Protein AF-A0A7J5RBT1-F1 (afdb_monomer_lite)

Sequence (163 aa):
MNTTIRLTADVKQHLDEMKGSVSASEFIETMLSYFERNGVDPRTSINGKFKTLELQGIERIIKIIRAIEKDKIDKLLPASEAHSDDLLKQADKQVTQLKAEVERLKKASAPNVVGRNKLEQVVRLLENAFDQKNFKKAEKGTDYFVAPVYLEMLLYKVKEICS

Secondary structure (DSSP, 8-state):
----PPPPHHHHHHHHHHHTTS-HHHHHHHHHHHHHHH-S-GGGT--TTSHHHHHHHHHHHHHHHHHHIIIIIHHHHHHHHHHHHHHHHHHHHHHHHHHHHHHHHHHHS---HHHHHHHHHHHHHHHHHT-GGGS----SSS-----HHHHHHHHHHHHHHH-

Foldseek 3Di:
DPPDDDDDPVVVVVLCVLCPPHDPVVSVVVQVVCCVVPVDRCVVPSPPPVVVVVVVVVVVVVVVVVVCCVPPVVVVVVVVVVVVVVVVVVVVVVVVVVVVVVVVVVVVPDPPCVVLVVLVVVLVVLCVVLPPVPDDDDDPDPDDDDDSVVSVVVSVVSVVVSD

Organism: Phocaeicola vulgatus (NCBI:txid821)

Structure (mmCIF, N/CA/C/O backbone):
data_AF-A0A7J5RBT1-F1
#
_entry.id   AF-A0A7J5RBT1-F1
#
loop_
_atom_site.group_PDB
_atom_site.id
_atom_site.type_symbol
_atom_site.label_atom_id
_atom_site.label_alt_id
_atom_site.label_comp_id
_atom_site.label_asym_id
_atom_site.label_entity_id
_atom_site.label_seq_id
_atom_site.pdbx_PDB_ins_code
_atom_site.Cartn_x
_atom_site.Cartn_y
_atom_site.Cartn_z
_atom_site.occupancy
_atom_site.B_iso_or_equiv
_atom_site.auth_seq_id
_atom_site.auth_comp_id
_atom_site.auth_asym_id
_atom_site.auth_atom_id
_atom_site.pdbx_PDB_model_num
ATOM 1 N N . MET A 1 1 ? -26.921 -24.657 54.185 1.00 41.03 1 MET A N 1
ATOM 2 C CA . MET A 1 1 ? -28.372 -24.671 53.904 1.00 41.03 1 MET A CA 1
ATOM 3 C C . MET A 1 1 ? -28.557 -25.234 52.506 1.00 41.03 1 MET A C 1
ATOM 5 O O . MET A 1 1 ? -28.050 -24.630 51.573 1.00 41.03 1 MET A O 1
ATOM 9 N N . ASN A 1 2 ? -29.172 -26.412 52.360 1.00 51.19 2 ASN A N 1
ATOM 10 C CA . ASN A 1 2 ? -29.507 -26.954 51.039 1.00 51.19 2 ASN A CA 1
ATOM 11 C C . ASN A 1 2 ? -30.769 -26.249 50.548 1.00 51.19 2 ASN A C 1
ATOM 13 O O . ASN A 1 2 ? -31.885 -26.643 50.877 1.00 51.19 2 ASN A O 1
ATOM 17 N N . THR A 1 3 ? -30.581 -25.156 49.818 1.00 54.19 3 THR A N 1
ATOM 18 C CA . THR A 1 3 ? -31.674 -24.403 49.208 1.00 54.19 3 THR A CA 1
ATOM 19 C C . THR A 1 3 ? -32.093 -25.136 47.937 1.00 54.19 3 THR A C 1
ATOM 21 O O . THR A 1 3 ? -31.581 -24.878 46.851 1.00 54.19 3 THR A O 1
ATOM 24 N N . THR A 1 4 ? -32.963 -26.135 48.070 1.00 71.38 4 THR A N 1
ATOM 25 C CA . THR A 1 4 ? -33.461 -26.894 46.919 1.00 71.38 4 THR A CA 1
ATOM 26 C C . THR A 1 4 ? -34.541 -26.086 46.208 1.00 71.38 4 THR A C 1
ATOM 28 O O . THR A 1 4 ? -35.609 -25.831 46.761 1.00 71.38 4 THR A O 1
ATOM 31 N N . ILE A 1 5 ? -34.261 -25.676 44.972 1.00 77.00 5 ILE A N 1
ATOM 32 C CA . ILE A 1 5 ? -35.215 -24.962 44.121 1.00 77.00 5 ILE A CA 1
ATOM 33 C C . ILE A 1 5 ? -36.077 -25.998 43.398 1.00 77.00 5 ILE A C 1
ATOM 35 O O . ILE A 1 5 ? -35.559 -26.912 42.754 1.00 77.00 5 ILE A O 1
ATOM 39 N N . ARG A 1 6 ? -37.402 -25.873 43.508 1.00 81.50 6 ARG A N 1
ATOM 40 C CA . ARG A 1 6 ? -38.340 -26.739 42.789 1.00 81.50 6 ARG A CA 1
ATOM 41 C C . ARG A 1 6 ? -38.512 -26.219 41.361 1.00 81.50 6 ARG A C 1
ATOM 43 O O . ARG A 1 6 ? -38.935 -25.085 41.165 1.00 81.50 6 ARG A O 1
ATOM 50 N N . LEU A 1 7 ? -38.213 -27.065 40.381 1.00 82.56 7 LEU A N 1
ATOM 51 C CA . LEU A 1 7 ? -38.482 -26.804 38.967 1.00 82.56 7 LEU A CA 1
ATOM 52 C C . LEU A 1 7 ? -39.851 -27.376 38.581 1.00 82.56 7 LEU A C 1
ATOM 54 O O . LEU A 1 7 ? -40.277 -28.398 39.125 1.00 82.56 7 LEU A O 1
ATOM 58 N N . THR A 1 8 ? -40.537 -26.729 37.640 1.00 89.75 8 THR A N 1
ATOM 59 C CA . THR A 1 8 ? -41.717 -27.314 36.992 1.00 89.75 8 THR A CA 1
ATOM 60 C C . THR A 1 8 ? -41.294 -28.481 36.096 1.00 89.75 8 THR A C 1
ATOM 62 O O . THR A 1 8 ? -40.148 -28.542 35.642 1.00 89.75 8 THR A O 1
ATOM 65 N N . ALA A 1 9 ? -42.208 -29.428 35.859 1.00 90.06 9 ALA A N 1
ATOM 66 C CA . ALA A 1 9 ? -41.924 -30.623 35.061 1.00 90.06 9 ALA A CA 1
ATOM 67 C C . ALA A 1 9 ? -41.424 -30.263 33.653 1.00 90.06 9 ALA A C 1
ATOM 69 O O . ALA A 1 9 ? -40.408 -30.800 33.219 1.00 90.06 9 ALA A O 1
ATOM 70 N N . ASP A 1 10 ? -42.058 -29.279 33.013 1.00 88.81 10 ASP A N 1
ATOM 71 C CA . ASP A 1 10 ? -41.698 -28.815 31.670 1.00 88.81 10 ASP A CA 1
ATOM 72 C C . ASP A 1 10 ? -40.288 -28.215 31.624 1.00 88.81 10 ASP A C 1
ATOM 74 O O . ASP A 1 10 ? -39.498 -28.525 30.735 1.00 88.81 10 ASP A O 1
ATOM 78 N N . VAL A 1 11 ? -39.929 -27.396 32.621 1.00 82.88 11 VAL A N 1
ATOM 79 C CA . VAL A 1 11 ? -38.589 -26.792 32.704 1.00 82.88 11 VAL A CA 1
ATOM 80 C C . VAL A 1 11 ? -37.533 -27.868 32.926 1.00 82.88 11 VAL A C 1
ATOM 82 O O . VAL A 1 11 ? -36.462 -27.814 32.325 1.00 82.88 11 VAL A O 1
ATOM 85 N N . LYS A 1 12 ? -37.831 -28.873 33.757 1.00 86.81 12 LYS A N 1
ATOM 86 C CA . LYS A 1 12 ? -36.920 -29.998 33.974 1.00 86.81 12 LYS A CA 1
ATOM 87 C C . LYS A 1 12 ? -36.743 -30.826 32.700 1.00 86.81 12 LYS A C 1
ATOM 89 O O . LYS A 1 12 ? -35.609 -31.124 32.343 1.00 86.81 12 LYS A O 1
ATOM 94 N N . GLN A 1 13 ? -37.835 -31.166 32.017 1.00 86.25 13 GLN A N 1
ATOM 95 C CA . GLN A 1 13 ? -37.791 -31.927 30.771 1.00 86.25 13 GLN A CA 1
ATOM 96 C C . GLN A 1 13 ? -36.969 -31.193 29.709 1.00 86.25 13 GLN A C 1
ATOM 98 O O . GLN A 1 13 ? -36.080 -31.786 29.106 1.00 86.25 13 GLN A O 1
ATOM 103 N N . HIS A 1 14 ? -37.202 -29.892 29.537 1.00 81.62 14 HIS A N 1
ATOM 104 C CA . HIS A 1 14 ? -36.458 -29.097 28.568 1.00 81.62 14 HIS A CA 1
ATOM 105 C C . HIS A 1 14 ? -34.955 -29.041 28.884 1.00 81.62 14 HIS A C 1
ATOM 107 O O . HIS A 1 14 ? -34.119 -29.156 27.987 1.00 81.62 14 HIS A O 1
ATOM 113 N N . LEU A 1 15 ? -34.592 -28.918 30.165 1.00 80.62 15 LEU A N 1
ATOM 114 C CA . LEU A 1 15 ? -33.193 -28.967 30.594 1.00 80.62 15 LEU A CA 1
ATOM 115 C C . LEU A 1 15 ? -32.561 -30.341 30.351 1.00 80.62 15 LEU A C 1
ATOM 117 O O . LEU A 1 15 ? -31.412 -30.404 29.918 1.00 80.62 15 LEU A O 1
ATOM 121 N N . ASP A 1 16 ? -33.294 -31.428 30.594 1.00 84.44 16 ASP A N 1
ATOM 122 C CA . ASP A 1 16 ? -32.818 -32.788 30.329 1.00 84.44 16 ASP A CA 1
ATOM 123 C C . ASP A 1 16 ? -32.618 -33.033 28.822 1.00 84.44 16 ASP A C 1
ATOM 125 O O . ASP A 1 16 ? -31.621 -33.640 28.430 1.00 84.44 16 ASP A O 1
ATOM 129 N N . GLU A 1 17 ? -33.503 -32.503 27.972 1.00 84.62 17 GLU A N 1
ATOM 130 C CA . GLU A 1 17 ? -33.369 -32.539 26.509 1.00 84.62 17 GLU A CA 1
ATOM 131 C C . GLU A 1 17 ? -32.147 -31.746 26.024 1.00 84.62 17 GLU A C 1
ATOM 133 O O . GLU A 1 17 ? -31.370 -32.250 25.213 1.00 84.62 17 GLU A O 1
ATOM 138 N N . MET A 1 18 ? -31.943 -30.529 26.543 1.00 76.44 18 MET A N 1
ATOM 139 C CA . MET A 1 18 ? -30.791 -29.689 26.194 1.00 76.44 18 MET A CA 1
ATOM 140 C C . MET A 1 18 ? -29.461 -30.299 26.645 1.00 76.44 18 MET A C 1
ATOM 142 O O . MET A 1 18 ? -28.468 -30.230 25.921 1.00 76.44 18 MET A O 1
ATOM 146 N N . LYS A 1 19 ? -29.441 -30.881 27.846 1.00 83.62 19 LYS A N 1
ATOM 147 C CA . LYS A 1 19 ? -28.272 -31.545 28.425 1.00 83.62 19 LYS A CA 1
ATOM 148 C C . LYS A 1 19 ? -27.947 -32.849 27.697 1.00 83.62 19 LYS A C 1
ATOM 150 O O . LYS A 1 19 ? -26.784 -33.222 27.585 1.00 83.62 19 LYS A O 1
ATOM 155 N N . GLY A 1 20 ? -28.956 -33.588 27.239 1.00 85.50 20 GLY A N 1
ATOM 156 C CA . GLY A 1 20 ? -28.765 -34.923 26.681 1.00 85.50 20 GLY A CA 1
ATOM 157 C C . GLY A 1 20 ? -28.073 -35.865 27.678 1.00 85.50 20 GLY A C 1
ATOM 158 O O . GLY A 1 20 ? -28.451 -35.957 28.853 1.00 85.50 20 GLY A O 1
ATOM 159 N N . SER A 1 21 ? -27.039 -36.572 27.216 1.00 84.50 21 SER A N 1
ATOM 160 C CA . SER A 1 21 ? -26.335 -37.603 27.992 1.00 84.50 21 SER A CA 1
ATOM 161 C C . SER A 1 21 ? -25.246 -37.084 28.937 1.00 84.50 21 SER A C 1
ATOM 163 O O . SER A 1 21 ? -24.761 -37.866 29.752 1.00 84.50 21 SER A O 1
ATOM 165 N N . VAL A 1 22 ? -24.848 -35.808 28.860 1.00 82.38 22 VAL A N 1
ATOM 166 C CA . VAL A 1 22 ? -23.763 -35.267 29.707 1.00 82.38 22 VAL A CA 1
ATOM 167 C C . VAL A 1 22 ? -24.239 -34.955 31.124 1.00 82.38 22 VAL A C 1
ATOM 169 O O . VAL A 1 22 ? -25.441 -34.85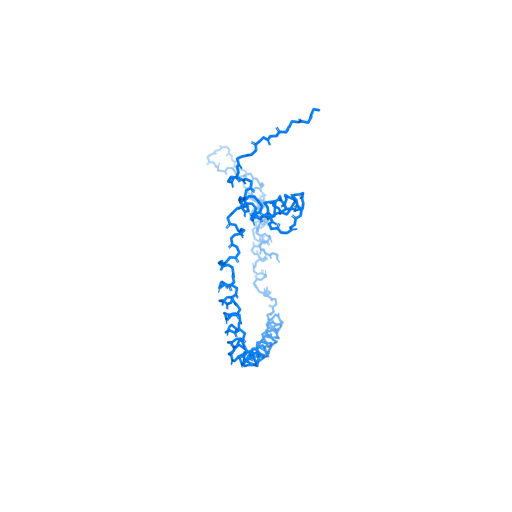9 31.381 1.00 82.38 22 VAL A O 1
ATOM 172 N N . SER A 1 23 ? -23.321 -34.814 32.082 1.00 86.88 23 SER A N 1
ATOM 173 C CA . SER A 1 23 ? -23.701 -34.432 33.450 1.00 86.88 23 SER A CA 1
ATOM 174 C C . SER A 1 23 ? -24.188 -32.975 33.513 1.00 86.88 23 SER A C 1
ATOM 176 O O . SER A 1 23 ? -23.875 -32.165 32.643 1.00 86.88 23 SER A O 1
ATOM 178 N N . ALA A 1 24 ? -24.971 -32.617 34.538 1.00 81.12 24 ALA A N 1
ATOM 179 C CA . ALA A 1 24 ? -25.462 -31.242 34.679 1.00 81.12 24 ALA A CA 1
ATOM 180 C C . ALA A 1 24 ? -24.309 -30.241 34.869 1.00 81.12 24 ALA A C 1
ATOM 182 O O . ALA A 1 24 ? -24.339 -29.165 34.280 1.00 81.12 24 ALA A O 1
ATOM 183 N N . SER A 1 25 ? -23.279 -30.616 35.635 1.00 82.88 25 SER A N 1
ATOM 184 C CA . SER A 1 25 ? -22.090 -29.783 35.849 1.00 82.88 25 SER A CA 1
ATOM 185 C C . SER A 1 25 ? -21.310 -29.563 34.555 1.00 82.88 25 SER A C 1
ATOM 187 O O . SER A 1 25 ? -21.019 -28.427 34.205 1.00 82.88 25 SER A O 1
ATOM 189 N N . GLU A 1 26 ? -21.056 -30.631 33.799 1.00 82.44 26 GLU A N 1
ATOM 190 C CA . GLU A 1 26 ? -20.346 -30.566 32.515 1.00 82.44 26 GLU A CA 1
ATOM 191 C C . GLU A 1 26 ? -21.119 -29.750 31.471 1.00 82.44 26 GLU A C 1
ATOM 193 O O . GLU A 1 26 ? -20.549 -28.952 30.722 1.00 82.44 26 GLU A O 1
ATOM 198 N N . PHE A 1 27 ? -22.444 -29.899 31.455 1.00 84.50 27 PHE A N 1
ATOM 199 C CA . PHE A 1 27 ? -23.309 -29.091 30.611 1.00 84.50 27 PHE A CA 1
ATOM 200 C C . PHE A 1 27 ? -23.211 -27.603 30.964 1.00 84.50 27 PHE A C 1
ATOM 202 O O . PHE A 1 27 ? -23.031 -26.778 30.073 1.00 84.50 27 PHE A O 1
ATOM 209 N N . ILE A 1 28 ? -23.252 -27.251 32.253 1.00 83.19 28 ILE A N 1
ATOM 210 C CA . ILE A 1 28 ? -23.111 -25.862 32.716 1.00 83.19 28 ILE A CA 1
ATOM 211 C C . ILE A 1 28 ? -21.729 -25.295 32.362 1.00 83.19 28 ILE A C 1
ATOM 213 O O . ILE A 1 28 ? -21.650 -24.184 31.843 1.00 83.19 28 ILE A O 1
ATOM 217 N N . GLU A 1 29 ? -20.649 -26.042 32.582 1.00 81.94 29 GLU A N 1
ATOM 218 C CA . GLU A 1 29 ? -19.289 -25.602 32.237 1.00 81.94 29 GLU A CA 1
ATOM 219 C C . GLU A 1 29 ? -19.129 -25.349 30.735 1.00 81.94 29 GLU A C 1
ATOM 221 O O . GLU A 1 29 ? -18.521 -24.356 30.325 1.00 81.94 29 GLU A O 1
ATOM 226 N N . THR A 1 30 ? -19.737 -26.198 29.906 1.00 80.94 30 THR A N 1
ATOM 227 C CA . THR A 1 30 ? -19.754 -26.021 28.449 1.00 80.94 30 THR A CA 1
ATOM 228 C C . THR A 1 30 ? -20.514 -24.754 28.054 1.00 80.94 30 THR A C 1
ATOM 230 O O . THR A 1 30 ? -20.045 -23.989 27.209 1.00 80.94 30 THR A O 1
ATOM 233 N N . MET A 1 31 ? -21.663 -24.498 28.689 1.00 77.94 31 MET A N 1
ATOM 234 C CA . MET A 1 31 ? -22.469 -23.292 28.467 1.00 77.94 31 MET A CA 1
ATOM 235 C C . MET A 1 31 ? -21.704 -22.017 28.827 1.00 77.94 31 MET A C 1
ATOM 237 O O . MET A 1 31 ? -21.700 -21.061 28.050 1.00 77.94 31 MET A O 1
ATOM 241 N N . LEU A 1 32 ? -21.037 -22.017 29.984 1.00 80.56 32 LEU A N 1
ATOM 242 C CA . LEU A 1 32 ? -20.226 -20.894 30.454 1.00 80.56 32 LEU A CA 1
ATOM 243 C C . LEU A 1 32 ? -19.034 -20.656 29.527 1.00 80.56 32 LEU A C 1
ATOM 245 O O . LEU A 1 32 ? -18.861 -19.546 29.034 1.00 80.56 32 LEU A O 1
ATOM 249 N N . SER A 1 33 ? -18.295 -21.712 29.181 1.00 75.00 33 SER A N 1
ATOM 250 C CA . SER A 1 33 ? -17.151 -21.627 28.264 1.00 75.00 33 SER A CA 1
ATOM 251 C C . SER A 1 33 ? -17.553 -21.107 26.881 1.00 75.00 33 SER A C 1
ATOM 253 O O . SER A 1 33 ? -16.812 -20.356 26.247 1.00 75.00 33 SER A O 1
ATOM 255 N N . TYR A 1 34 ? -18.726 -21.508 26.379 1.00 73.69 34 TYR A N 1
ATOM 256 C CA . TYR A 1 34 ? -19.246 -21.013 25.107 1.00 73.69 34 TYR A CA 1
ATOM 257 C C . TYR A 1 34 ? -19.584 -19.523 25.181 1.00 73.69 34 TYR A C 1
ATOM 259 O O . TYR A 1 34 ? -19.225 -18.775 24.269 1.00 73.69 34 TYR A O 1
ATOM 267 N N . PHE A 1 35 ? -20.249 -19.095 26.257 1.00 73.00 35 PHE A N 1
ATOM 268 C CA . PHE A 1 35 ? -20.595 -17.694 26.476 1.00 73.00 35 PHE A CA 1
ATOM 269 C C . PHE A 1 35 ? -19.343 -16.821 26.624 1.00 73.00 35 PHE A C 1
ATOM 271 O O . PHE A 1 35 ? -19.234 -15.806 25.945 1.00 73.00 35 PHE A O 1
ATOM 278 N N . GLU A 1 36 ? -18.363 -17.247 27.423 1.00 78.06 36 GLU A N 1
ATOM 279 C CA . GLU A 1 36 ? -17.095 -16.532 27.615 1.00 78.06 36 GLU A CA 1
ATOM 280 C C . GLU A 1 36 ? -16.309 -16.365 26.310 1.00 78.06 36 GLU A C 1
ATOM 282 O O . GLU A 1 36 ? -15.705 -15.320 26.077 1.00 78.06 36 GLU A O 1
ATOM 287 N N . ARG A 1 37 ? -16.330 -17.378 25.434 1.00 73.44 37 ARG A N 1
ATOM 288 C CA . ARG A 1 37 ? -15.586 -17.351 24.165 1.00 73.44 37 ARG A CA 1
ATOM 289 C C . ARG A 1 37 ? -16.274 -16.560 23.059 1.00 73.44 37 ARG A C 1
ATOM 291 O O . ARG A 1 37 ? -15.582 -15.975 22.234 1.00 73.44 37 ARG A O 1
ATOM 298 N N . ASN A 1 38 ? -17.605 -16.592 22.996 1.00 72.88 38 ASN A N 1
ATOM 299 C CA . ASN A 1 38 ? -18.351 -16.068 21.847 1.00 72.88 38 ASN A CA 1
ATOM 300 C C . ASN A 1 38 ? -19.193 -14.827 22.176 1.00 72.88 38 ASN A C 1
ATOM 302 O O . ASN A 1 38 ? -19.614 -14.133 21.258 1.00 72.88 38 ASN A O 1
ATOM 306 N N . GLY A 1 39 ? -19.464 -14.548 23.454 1.00 70.25 39 GLY A N 1
ATOM 307 C CA . GLY A 1 39 ? -20.299 -13.425 23.893 1.00 70.25 39 GLY A CA 1
ATOM 308 C C . GLY A 1 39 ? -21.792 -13.560 23.558 1.00 70.25 39 GLY A C 1
ATOM 309 O O . GLY A 1 39 ? -22.505 -12.560 23.575 1.00 70.25 39 GLY A O 1
ATOM 310 N N . VAL A 1 40 ? -22.277 -14.765 23.228 1.00 62.34 40 VAL A N 1
ATOM 311 C CA . VAL A 1 40 ? -23.659 -15.021 22.767 1.00 62.34 40 VAL A CA 1
ATOM 312 C C . VAL A 1 40 ? -24.359 -16.051 23.661 1.00 62.34 40 VAL A C 1
ATOM 314 O O . VAL A 1 40 ? -23.731 -17.022 24.087 1.00 62.34 40 VAL A O 1
ATOM 317 N N . ASP A 1 41 ? -25.664 -15.861 23.922 1.00 61.78 41 ASP A N 1
ATOM 318 C CA . ASP A 1 41 ? -26.494 -16.795 24.706 1.00 61.78 41 ASP A CA 1
ATOM 319 C C . ASP A 1 41 ? -26.478 -18.198 24.057 1.00 61.78 41 ASP A C 1
ATOM 321 O O . ASP A 1 41 ? -26.980 -18.366 22.934 1.00 61.78 41 ASP A O 1
ATOM 325 N N . PRO A 1 42 ? -25.952 -19.231 24.743 1.00 59.50 42 PRO A N 1
ATOM 326 C CA . PRO A 1 42 ? -25.797 -20.551 24.147 1.00 59.50 42 PRO A CA 1
ATOM 327 C C . PRO A 1 42 ? -27.134 -21.262 23.862 1.00 59.50 42 PRO A C 1
ATOM 329 O O . PRO A 1 42 ? -27.165 -22.200 23.063 1.00 59.50 42 PRO A O 1
ATOM 332 N N . ARG A 1 43 ? -28.262 -20.792 24.423 1.00 63.38 43 ARG A N 1
ATOM 333 C CA . ARG A 1 43 ? -29.613 -21.299 24.106 1.00 63.38 43 ARG A CA 1
ATOM 334 C C . ARG A 1 43 ? -29.968 -21.158 22.625 1.00 63.38 43 ARG A C 1
ATOM 336 O O . ARG A 1 43 ? -30.752 -21.946 22.107 1.00 63.38 43 ARG A O 1
ATOM 343 N N . THR A 1 44 ? -29.360 -20.198 21.928 1.00 61.03 44 THR A N 1
ATOM 344 C CA . THR A 1 44 ? -29.573 -19.982 20.486 1.00 61.03 44 THR A CA 1
ATOM 345 C C . THR A 1 44 ? -28.876 -21.025 19.605 1.00 61.03 44 THR A C 1
ATOM 347 O O . THR A 1 44 ? -29.256 -21.203 18.451 1.00 61.03 44 THR A O 1
ATOM 350 N N . SER A 1 45 ? -27.885 -21.753 20.134 1.00 54.06 45 SER A N 1
ATOM 351 C CA . SER A 1 45 ? -26.976 -22.592 19.335 1.00 54.06 45 SER A CA 1
ATOM 352 C C . SER A 1 45 ? -27.124 -24.104 19.575 1.00 54.06 45 SER A C 1
ATOM 354 O O . SER A 1 45 ? -26.517 -24.899 18.848 1.00 54.06 45 SER A O 1
ATOM 356 N N . ILE A 1 46 ? -27.923 -24.519 20.569 1.00 54.12 46 ILE A N 1
ATOM 357 C CA . ILE A 1 46 ? -28.074 -25.927 21.006 1.00 54.12 46 ILE A CA 1
ATOM 358 C C . ILE A 1 46 ? -29.122 -26.708 20.194 1.00 54.12 46 ILE A C 1
ATOM 360 O O . ILE A 1 46 ? -29.226 -27.925 20.313 1.00 54.12 46 ILE A O 1
ATOM 364 N N . ASN A 1 47 ? -29.853 -26.065 19.280 1.00 55.06 47 ASN A N 1
ATOM 365 C CA . ASN A 1 47 ? -30.833 -26.760 18.443 1.00 55.06 47 ASN A CA 1
ATOM 366 C C . ASN A 1 47 ? -30.150 -27.461 17.245 1.00 55.06 47 ASN A C 1
ATOM 368 O O . ASN A 1 47 ? -30.133 -26.977 16.112 1.00 55.06 47 ASN A O 1
ATOM 372 N N . GLY A 1 48 ? -29.536 -28.615 17.520 1.00 53.25 48 GLY A N 1
ATOM 373 C CA . GLY A 1 48 ? -28.643 -29.390 16.645 1.00 53.25 48 GLY A CA 1
ATOM 374 C C . GLY A 1 48 ? -29.238 -30.012 15.371 1.00 53.25 48 GLY A C 1
ATOM 375 O O . GLY A 1 48 ? -28.696 -30.999 14.887 1.00 53.25 48 GLY A O 1
ATOM 376 N N . LYS A 1 49 ? -30.319 -29.466 14.799 1.00 51.84 49 LYS A N 1
ATOM 377 C CA . LYS A 1 49 ? -30.902 -29.949 13.526 1.00 51.84 49 LYS A CA 1
ATOM 378 C C . LYS A 1 49 ? -30.694 -28.996 12.342 1.00 51.84 49 LYS A C 1
ATOM 380 O O . LYS A 1 49 ? -30.729 -29.446 11.203 1.00 51.84 49 LYS A O 1
ATOM 385 N N . PHE A 1 50 ? -30.412 -27.714 12.592 1.00 45.53 50 PHE A N 1
ATOM 386 C CA . PHE A 1 50 ? -30.088 -26.745 11.531 1.00 45.53 50 PHE A CA 1
ATOM 387 C C . PHE A 1 50 ? -28.609 -26.789 11.104 1.00 45.53 50 PHE A C 1
ATOM 389 O O . PHE A 1 50 ? -28.299 -26.580 9.933 1.00 45.53 50 PHE A O 1
ATOM 396 N N . LYS A 1 51 ? -27.697 -27.173 12.009 1.00 54.62 51 LYS A N 1
ATOM 397 C CA . LYS A 1 51 ? -26.249 -27.194 11.734 1.00 54.62 51 LYS A CA 1
ATOM 398 C C . LYS A 1 51 ? -25.831 -28.223 10.680 1.00 54.62 51 LYS A C 1
ATOM 400 O O . LYS A 1 51 ? -24.859 -27.987 9.981 1.00 54.62 51 LYS A O 1
ATOM 405 N N . THR A 1 52 ? -26.526 -29.348 10.510 1.00 54.78 52 THR A N 1
ATOM 406 C CA . THR A 1 52 ? -26.099 -30.418 9.583 1.00 54.78 52 THR A CA 1
ATOM 407 C C . THR A 1 52 ? -26.318 -30.066 8.112 1.00 54.78 52 THR A C 1
ATOM 409 O O . THR A 1 52 ? -25.465 -30.366 7.280 1.00 54.78 52 THR A O 1
ATOM 412 N N . LEU A 1 53 ? -27.431 -29.403 7.782 1.00 56.25 53 LEU A N 1
ATOM 413 C CA . LEU A 1 53 ? -27.713 -28.910 6.427 1.00 56.25 53 LEU A CA 1
ATOM 414 C C . LEU A 1 53 ? -26.791 -27.743 6.054 1.00 56.25 53 LEU A C 1
ATOM 416 O O . LEU A 1 53 ? -26.292 -27.699 4.928 1.00 56.25 53 LEU A O 1
ATOM 420 N N . GLU A 1 54 ? -26.506 -26.857 7.010 1.00 60.69 54 GLU A N 1
ATOM 421 C CA . GLU A 1 54 ? -25.514 -25.791 6.850 1.00 60.69 54 GLU A CA 1
ATOM 422 C C . GLU A 1 54 ? -24.096 -26.354 6.702 1.00 60.69 54 GLU A C 1
ATOM 424 O O . GLU A 1 54 ? -23.392 -25.960 5.780 1.00 60.69 54 GLU A O 1
ATOM 429 N N . LEU A 1 55 ? -23.694 -27.341 7.511 1.00 66.62 55 LEU A N 1
ATOM 430 C CA . LEU A 1 55 ? -22.390 -28.008 7.401 1.00 66.62 55 LEU A CA 1
ATOM 431 C C . LEU A 1 55 ? -22.230 -28.746 6.067 1.00 66.62 55 LEU A C 1
ATOM 433 O O . LEU A 1 55 ? -21.180 -28.637 5.442 1.00 66.62 55 LEU A O 1
ATOM 437 N N . GLN A 1 56 ? -23.266 -29.436 5.579 1.00 73.50 56 GLN A N 1
ATOM 438 C CA . GLN A 1 56 ? -23.245 -30.045 4.244 1.00 73.50 56 GLN A CA 1
ATOM 439 C C . GLN A 1 56 ? -23.201 -28.996 3.124 1.00 73.50 56 GLN A C 1
ATOM 441 O O . GLN A 1 56 ? -22.569 -29.218 2.089 1.00 73.50 56 GLN A O 1
ATOM 446 N N . GLY A 1 57 ? -23.873 -27.856 3.309 1.00 77.06 57 GLY A N 1
ATOM 447 C CA . GLY A 1 57 ? -23.775 -26.705 2.414 1.00 77.06 57 GLY A CA 1
ATOM 448 C C . GLY A 1 57 ? -22.352 -26.154 2.364 1.00 77.06 57 GLY A C 1
ATOM 449 O O . GLY A 1 57 ? -21.784 -26.031 1.281 1.00 77.06 57 GLY A O 1
ATOM 450 N N . ILE A 1 58 ? -21.751 -25.923 3.531 1.00 84.38 58 ILE A N 1
ATOM 451 C CA . ILE A 1 58 ? -20.369 -25.463 3.699 1.00 84.38 58 ILE A CA 1
ATOM 452 C C . ILE A 1 58 ? -19.392 -26.465 3.073 1.00 84.38 58 ILE A C 1
ATOM 454 O O . ILE A 1 58 ? -18.505 -26.067 2.326 1.00 84.38 58 ILE A O 1
ATOM 458 N N . GLU A 1 59 ? -19.579 -27.769 3.284 1.00 84.19 59 GLU A N 1
ATOM 459 C CA . GLU A 1 59 ? -18.698 -28.796 2.724 1.00 84.19 59 GLU A CA 1
ATOM 460 C C . GLU A 1 59 ? -18.773 -28.856 1.187 1.00 84.19 59 GLU A C 1
ATOM 462 O O . GLU A 1 59 ? -17.749 -28.998 0.512 1.00 84.19 59 GLU A O 1
ATOM 467 N N . ARG A 1 60 ? -19.972 -28.693 0.608 1.00 85.56 60 ARG A N 1
ATOM 468 C CA . ARG A 1 60 ? -20.141 -28.565 -0.849 1.00 85.56 60 ARG A CA 1
ATOM 469 C C . ARG A 1 60 ? -19.480 -27.297 -1.386 1.00 85.56 60 ARG A C 1
ATOM 471 O O . ARG A 1 60 ? -18.779 -27.377 -2.392 1.00 85.56 60 ARG A O 1
ATOM 478 N N . ILE A 1 61 ? -19.652 -26.161 -0.710 1.00 90.69 61 ILE A N 1
ATOM 479 C CA . ILE A 1 61 ? -19.030 -24.884 -1.090 1.00 90.69 61 ILE A CA 1
ATOM 480 C C . ILE A 1 61 ? -17.499 -25.002 -1.056 1.00 90.69 61 ILE A C 1
ATOM 482 O O . ILE A 1 61 ? -16.845 -24.621 -2.021 1.00 90.69 61 ILE A O 1
ATOM 486 N N . ILE A 1 62 ? -16.922 -25.618 -0.019 1.00 89.19 62 ILE A N 1
ATOM 487 C CA . ILE A 1 62 ? -15.472 -25.858 0.081 1.00 89.19 62 ILE A CA 1
ATOM 488 C C . ILE A 1 62 ? -14.970 -26.719 -1.085 1.00 89.19 62 ILE A C 1
ATOM 490 O O . ILE A 1 62 ? -13.927 -26.419 -1.665 1.00 89.19 62 ILE A O 1
ATOM 494 N N . LYS A 1 63 ? -15.700 -27.778 -1.462 1.00 92.06 63 LYS A N 1
ATOM 495 C CA . LYS A 1 63 ? -15.332 -28.627 -2.611 1.00 92.06 63 LYS A CA 1
ATOM 496 C C . LYS A 1 63 ? -15.357 -27.848 -3.928 1.00 92.06 63 LYS A C 1
ATOM 498 O O . LYS A 1 63 ? -14.453 -28.026 -4.740 1.00 92.06 63 LYS A O 1
ATOM 503 N N . ILE A 1 64 ? -16.345 -26.972 -4.118 1.00 92.56 64 ILE A N 1
ATOM 504 C CA . ILE A 1 64 ? -16.436 -26.096 -5.294 1.00 92.56 64 ILE A CA 1
ATOM 505 C C . ILE A 1 64 ? -15.262 -25.112 -5.323 1.00 92.56 64 ILE A C 1
ATOM 507 O O . ILE A 1 64 ? -14.592 -25.015 -6.346 1.00 92.56 64 ILE A O 1
ATOM 511 N N . ILE A 1 65 ? -14.975 -24.434 -4.206 1.00 92.81 65 ILE A N 1
ATOM 512 C CA . ILE A 1 65 ? -13.857 -23.482 -4.104 1.00 92.81 65 ILE A CA 1
ATOM 513 C C . ILE A 1 65 ? -12.534 -24.179 -4.429 1.00 92.81 65 ILE A C 1
ATOM 515 O O . ILE A 1 65 ? -11.819 -23.719 -5.311 1.00 92.81 65 ILE A O 1
ATOM 519 N N . ARG A 1 66 ? -12.257 -25.342 -3.828 1.00 90.81 66 ARG A N 1
ATOM 520 C CA . A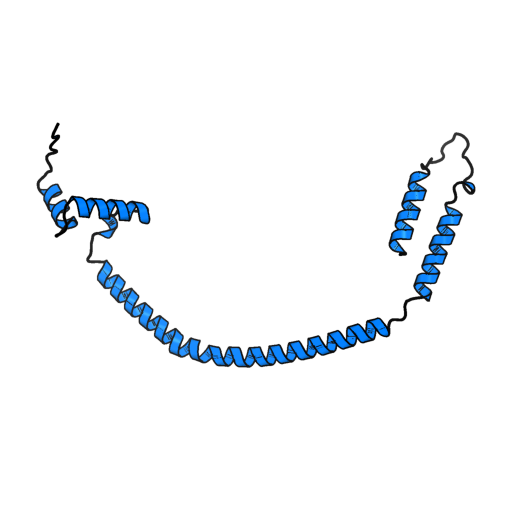RG A 1 66 ? -11.030 -26.111 -4.105 1.00 90.81 66 ARG A CA 1
ATOM 521 C C . ARG A 1 66 ? -10.922 -26.568 -5.558 1.00 90.81 66 ARG A C 1
ATOM 523 O O . ARG A 1 66 ? -9.828 -26.605 -6.113 1.00 90.81 66 ARG A O 1
ATOM 530 N N . ALA A 1 67 ? -12.040 -26.940 -6.183 1.00 92.00 67 ALA A N 1
ATOM 531 C CA . ALA A 1 67 ? -12.054 -27.297 -7.598 1.00 92.00 67 ALA A CA 1
ATOM 532 C C . ALA A 1 67 ? -11.764 -26.079 -8.492 1.00 92.00 67 ALA A C 1
ATOM 534 O O . ALA A 1 67 ? -11.035 -26.213 -9.470 1.00 92.00 67 ALA A O 1
ATOM 535 N N . ILE A 1 68 ? -12.282 -24.896 -8.138 1.00 91.00 68 ILE A N 1
ATOM 536 C CA . ILE A 1 68 ? -11.990 -23.631 -8.830 1.00 91.00 68 ILE A CA 1
ATOM 537 C C . ILE A 1 68 ? -10.524 -23.230 -8.641 1.00 91.00 68 ILE A C 1
ATOM 539 O O . ILE A 1 68 ? -9.873 -22.874 -9.621 1.00 91.00 68 ILE A O 1
ATOM 543 N N . GLU A 1 69 ? -9.996 -23.312 -7.419 1.00 86.94 69 GLU A N 1
ATOM 544 C CA . GLU A 1 69 ? -8.582 -23.053 -7.119 1.00 86.94 69 GLU A CA 1
ATOM 545 C C . GLU A 1 69 ? -7.686 -23.945 -7.985 1.00 86.94 69 GLU A C 1
ATOM 547 O O . GLU A 1 69 ? -6.859 -23.439 -8.742 1.00 86.94 69 GLU A O 1
ATOM 552 N N . LYS A 1 70 ? -7.944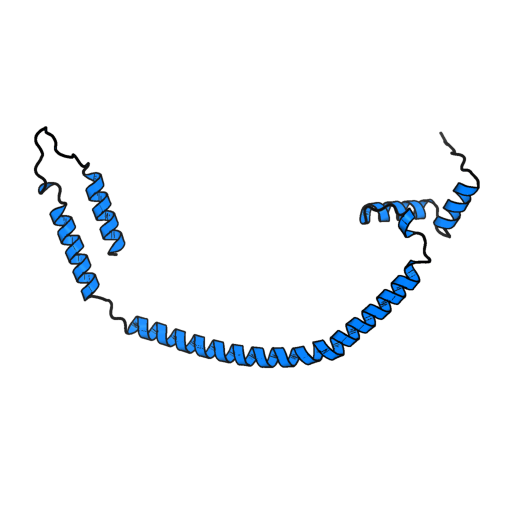 -25.257 -7.991 1.00 88.31 70 LYS A N 1
ATOM 553 C CA . LYS A 1 70 ? -7.158 -26.219 -8.770 1.00 88.31 70 LYS A CA 1
ATOM 554 C C . LYS A 1 70 ? -7.284 -26.038 -10.284 1.00 88.31 70 LYS A C 1
ATOM 556 O O . LYS A 1 70 ? -6.315 -26.206 -11.020 1.00 88.31 70 LYS A O 1
ATOM 561 N N . ASP A 1 71 ? -8.487 -25.774 -10.789 1.00 88.06 71 ASP A N 1
ATOM 562 C CA . ASP A 1 71 ? -8.714 -25.731 -12.236 1.00 88.06 71 ASP A CA 1
ATOM 563 C C . ASP A 1 71 ? -8.331 -24.386 -12.863 1.00 88.06 71 ASP A C 1
ATOM 565 O O . ASP A 1 71 ? -7.856 -24.359 -14.002 1.00 88.06 71 ASP A O 1
ATOM 569 N N . LYS A 1 72 ? -8.528 -23.281 -12.130 1.00 84.56 72 LYS A N 1
ATOM 570 C CA . LYS A 1 72 ? -8.291 -21.921 -12.625 1.00 84.56 72 LYS A CA 1
ATOM 571 C C . LYS A 1 72 ? -7.057 -21.267 -12.015 1.00 84.56 72 LYS A C 1
ATOM 573 O O . LYS A 1 72 ? -6.249 -20.748 -12.773 1.00 84.56 72 LYS A O 1
ATOM 578 N N . ILE A 1 73 ? -6.895 -21.267 -10.691 1.00 79.00 73 ILE A N 1
ATOM 579 C CA . ILE A 1 73 ? -5.818 -20.503 -10.035 1.00 79.00 73 ILE A CA 1
ATOM 580 C C . ILE A 1 73 ? -4.459 -21.184 -10.236 1.00 79.00 73 ILE A C 1
ATOM 582 O O . ILE A 1 73 ? -3.531 -20.534 -10.715 1.00 79.00 73 ILE A O 1
ATOM 586 N N . ASP A 1 74 ? -4.364 -22.496 -10.006 1.00 81.75 74 ASP A N 1
ATOM 587 C CA . ASP A 1 74 ? -3.106 -23.247 -10.163 1.00 81.75 74 ASP A CA 1
ATOM 588 C C . ASP A 1 74 ? -2.564 -23.219 -11.601 1.00 81.75 74 ASP A C 1
ATOM 590 O O . ASP A 1 74 ? -1.359 -23.303 -11.817 1.00 81.75 74 ASP A O 1
ATOM 594 N N . LYS A 1 75 ? -3.436 -23.073 -12.608 1.00 79.56 75 LYS A N 1
ATOM 595 C CA . LYS A 1 75 ? -3.016 -22.948 -14.015 1.00 79.56 75 LYS A CA 1
ATOM 596 C C . LYS A 1 75 ? -2.571 -21.534 -14.389 1.00 79.56 75 LYS A C 1
ATOM 598 O O . LYS A 1 75 ? -1.807 -21.377 -15.338 1.00 79.56 75 LYS A O 1
ATOM 603 N N . LEU A 1 76 ? -3.061 -20.513 -13.686 1.00 75.25 76 LEU A N 1
ATOM 604 C CA . LEU A 1 76 ? -2.734 -19.108 -13.951 1.00 75.25 76 LEU A CA 1
ATOM 605 C C . LEU A 1 76 ? -1.461 -18.654 -13.227 1.00 75.25 76 LEU A C 1
ATOM 607 O O . LEU A 1 76 ? -0.761 -17.781 -13.737 1.00 75.25 76 LEU A O 1
ATOM 611 N N . LEU A 1 77 ? -1.133 -19.271 -12.090 1.00 71.00 77 LEU A N 1
ATOM 612 C CA . LEU A 1 77 ? 0.091 -19.016 -11.321 1.00 71.00 77 LEU A CA 1
ATOM 613 C C . LEU A 1 77 ? 1.377 -19.113 -12.174 1.00 71.00 77 LEU A C 1
ATOM 615 O O . LEU A 1 77 ? 2.085 -18.110 -12.266 1.00 71.00 77 LEU A O 1
ATOM 619 N N . PRO A 1 78 ? 1.641 -20.213 -12.910 1.00 72.75 78 PRO A N 1
ATOM 620 C CA . PRO A 1 78 ? 2.863 -20.351 -13.707 1.00 72.75 78 PRO A CA 1
ATOM 621 C C . PRO A 1 78 ? 2.954 -19.339 -14.857 1.00 72.75 78 PRO A C 1
ATOM 623 O O . PRO A 1 78 ? 4.037 -18.874 -15.206 1.00 72.75 78 PRO A O 1
ATOM 626 N N . ALA A 1 79 ? 1.812 -18.984 -15.457 1.00 68.06 79 ALA A N 1
ATOM 627 C CA . ALA A 1 79 ? 1.754 -18.004 -16.540 1.00 68.06 79 ALA A CA 1
ATOM 628 C C . ALA A 1 79 ? 2.043 -16.579 -16.035 1.00 68.06 79 ALA A C 1
ATOM 630 O O . ALA A 1 79 ? 2.686 -15.793 -16.731 1.00 68.06 79 ALA A O 1
ATOM 631 N N . SER A 1 80 ? 1.597 -16.262 -14.816 1.00 65.25 80 SER A N 1
ATOM 632 C CA . SER A 1 80 ? 1.879 -14.989 -14.152 1.00 65.25 80 SER A CA 1
ATOM 633 C C . SER A 1 80 ? 3.341 -14.882 -13.710 1.00 65.25 80 SER A C 1
ATOM 635 O O . SER A 1 80 ? 3.950 -13.826 -13.872 1.00 65.25 80 SER A O 1
ATOM 637 N N . GLU A 1 81 ? 3.918 -15.963 -13.180 1.00 68.25 81 GLU A N 1
ATOM 638 C CA . GLU A 1 81 ? 5.316 -16.004 -12.726 1.00 68.25 81 GLU A CA 1
ATOM 639 C C . GLU A 1 81 ? 6.297 -15.854 -13.896 1.00 68.25 81 GLU A C 1
ATOM 641 O O . GLU A 1 81 ? 7.189 -15.008 -13.845 1.00 68.25 81 GLU A O 1
ATOM 646 N N . ALA A 1 82 ? 6.076 -16.577 -15.000 1.00 68.44 82 ALA A N 1
ATOM 647 C CA . ALA A 1 82 ? 6.932 -16.487 -16.184 1.00 68.44 82 ALA A CA 1
ATOM 648 C C . ALA A 1 82 ? 6.941 -15.078 -16.807 1.00 68.44 82 ALA A C 1
ATOM 650 O O . ALA A 1 82 ? 7.987 -14.586 -17.228 1.00 68.44 82 ALA A O 1
ATOM 651 N N . HIS A 1 83 ? 5.786 -14.405 -16.845 1.00 73.12 83 HIS A N 1
ATOM 652 C CA . HIS A 1 83 ? 5.701 -13.044 -17.374 1.00 73.12 83 HIS A CA 1
ATOM 653 C C . HIS A 1 83 ? 6.364 -12.013 -16.446 1.00 73.12 83 HIS A C 1
ATOM 655 O O . HIS A 1 83 ? 7.017 -11.081 -16.918 1.00 73.12 83 HIS A O 1
ATOM 661 N N . SER A 1 84 ? 6.231 -12.193 -15.128 1.00 74.88 84 SER A N 1
ATOM 662 C CA . SER A 1 84 ? 6.848 -11.314 -14.131 1.00 74.88 84 SER A CA 1
ATOM 663 C C . SER A 1 84 ? 8.377 -11.407 -14.145 1.00 74.88 84 SER A C 1
ATOM 665 O O . SER A 1 84 ? 9.046 -10.381 -14.027 1.00 74.88 84 SER A O 1
ATOM 667 N N . ASP A 1 85 ? 8.937 -12.601 -14.338 1.00 79.69 85 ASP A N 1
ATOM 668 C CA . ASP A 1 85 ? 10.389 -12.813 -14.395 1.00 79.69 85 ASP A CA 1
ATOM 669 C C . ASP A 1 85 ? 11.047 -12.114 -15.591 1.00 79.69 85 ASP A C 1
ATOM 671 O O . ASP A 1 85 ? 12.131 -11.538 -15.464 1.00 79.69 85 ASP A O 1
ATOM 675 N N . ASP A 1 86 ? 10.401 -12.128 -16.756 1.00 83.00 86 ASP A N 1
ATOM 676 C CA . ASP A 1 86 ? 10.925 -11.453 -17.946 1.00 83.00 86 ASP A CA 1
ATOM 677 C C . ASP A 1 86 ? 10.842 -9.925 -17.822 1.00 83.00 86 ASP A C 1
ATOM 679 O O . ASP A 1 86 ? 11.793 -9.222 -18.186 1.00 83.00 86 ASP A O 1
ATOM 683 N N . LEU A 1 87 ? 9.760 -9.403 -17.232 1.00 83.62 87 LEU A N 1
ATOM 684 C CA . LEU A 1 87 ? 9.639 -7.979 -16.904 1.00 83.62 87 LEU A CA 1
ATOM 685 C C . LEU A 1 87 ? 10.690 -7.544 -15.876 1.00 83.62 87 LEU A C 1
ATOM 687 O O . LEU A 1 87 ? 11.292 -6.478 -16.029 1.00 83.62 87 LEU A O 1
ATOM 691 N N . LEU A 1 88 ? 10.957 -8.374 -14.864 1.00 87.19 88 LEU A N 1
ATOM 692 C CA . LEU A 1 88 ? 11.965 -8.101 -13.842 1.00 87.19 88 LEU A CA 1
ATOM 693 C C . LEU A 1 88 ? 13.375 -8.059 -14.446 1.00 87.19 88 LEU A C 1
ATOM 695 O O . LEU A 1 88 ? 14.102 -7.088 -14.242 1.00 87.19 88 LEU A O 1
ATOM 699 N N . LYS A 1 89 ? 13.733 -9.038 -15.289 1.00 89.31 89 LYS A N 1
ATOM 700 C CA . LYS A 1 89 ? 15.015 -9.041 -16.020 1.00 89.31 89 LYS A CA 1
ATOM 701 C C . LYS A 1 89 ? 15.167 -7.813 -16.919 1.00 89.31 89 LYS A C 1
ATOM 703 O O . LYS A 1 89 ? 16.263 -7.257 -17.037 1.00 89.31 89 LYS A O 1
ATOM 708 N N . GLN A 1 90 ? 14.085 -7.378 -17.568 1.00 90.44 90 GLN A N 1
ATOM 709 C CA . GLN A 1 90 ? 14.098 -6.174 -18.396 1.00 90.44 90 GLN A CA 1
ATOM 710 C C . GLN A 1 90 ? 14.301 -4.909 -17.549 1.00 90.44 90 GLN A C 1
ATOM 712 O O . GLN A 1 90 ? 15.092 -4.044 -17.939 1.00 90.44 90 GLN A O 1
ATOM 717 N N . ALA A 1 91 ? 13.635 -4.811 -16.396 1.00 90.19 91 ALA A N 1
ATOM 718 C CA . ALA A 1 91 ? 13.791 -3.702 -15.460 1.00 90.19 91 ALA A CA 1
ATOM 719 C C . ALA A 1 91 ? 15.220 -3.634 -14.897 1.00 90.19 91 ALA A C 1
ATOM 721 O O . ALA A 1 91 ? 15.841 -2.573 -14.945 1.00 90.19 91 ALA A O 1
ATOM 722 N N . ASP A 1 92 ? 15.793 -4.762 -14.472 1.00 94.38 92 ASP A N 1
ATOM 723 C CA . ASP A 1 92 ? 17.166 -4.832 -13.952 1.00 94.38 92 ASP A CA 1
ATOM 724 C C . ASP A 1 92 ? 18.203 -4.384 -14.988 1.00 94.38 92 ASP A C 1
ATOM 726 O O . ASP A 1 92 ? 19.148 -3.642 -14.682 1.00 94.38 92 ASP A O 1
ATOM 730 N N . LYS A 1 93 ? 18.001 -4.774 -16.253 1.00 94.38 93 LYS A N 1
ATOM 731 C CA . LYS A 1 93 ? 18.839 -4.320 -17.366 1.00 94.38 93 LYS A CA 1
ATOM 732 C C . LYS A 1 93 ? 18.751 -2.804 -17.558 1.00 94.38 93 LYS A C 1
ATOM 734 O O . LYS A 1 93 ? 19.789 -2.162 -17.727 1.00 94.38 93 LYS A O 1
ATOM 739 N N . GLN A 1 94 ? 17.551 -2.221 -17.496 1.00 94.12 94 GLN A N 1
ATOM 740 C CA . GLN A 1 94 ? 17.368 -0.768 -17.604 1.00 94.12 94 GLN A CA 1
ATOM 741 C C . GLN A 1 94 ? 17.990 -0.022 -16.419 1.00 94.12 94 GLN A C 1
ATOM 743 O O . GLN A 1 94 ? 18.689 0.971 -16.619 1.00 94.12 94 GLN A O 1
ATOM 748 N N . VAL A 1 95 ? 17.808 -0.521 -15.193 1.00 94.69 95 VAL A N 1
ATOM 749 C CA . VAL A 1 95 ? 18.398 0.069 -13.981 1.00 94.69 95 VAL A CA 1
ATOM 750 C C . VAL A 1 95 ? 19.919 0.068 -14.070 1.00 94.69 95 VAL A C 1
ATOM 752 O O . VAL A 1 95 ? 20.557 1.078 -13.775 1.00 94.69 95 VAL A O 1
ATOM 755 N N . THR A 1 96 ? 20.511 -1.030 -14.538 1.00 94.19 96 THR A N 1
ATOM 756 C CA . THR A 1 96 ? 21.965 -1.137 -14.701 1.00 94.19 96 THR A CA 1
ATOM 757 C C . THR A 1 96 ? 22.488 -0.126 -15.727 1.00 94.19 96 THR A C 1
ATOM 759 O O . THR A 1 96 ? 23.486 0.551 -15.472 1.00 94.19 96 THR A O 1
ATOM 762 N N . GLN A 1 97 ? 21.793 0.034 -16.858 1.00 93.88 97 GLN A N 1
ATOM 763 C CA . GLN A 1 97 ? 22.150 1.007 -17.898 1.00 93.88 97 GLN A CA 1
ATOM 764 C C . GLN A 1 97 ? 22.035 2.453 -17.404 1.00 93.88 97 GLN A C 1
ATOM 766 O O . GLN A 1 97 ? 22.972 3.234 -17.564 1.00 93.88 97 GLN A O 1
ATOM 771 N N . LEU A 1 98 ? 20.924 2.803 -16.752 1.00 94.06 98 LEU A N 1
ATOM 772 C CA . LEU A 1 98 ? 20.711 4.144 -16.206 1.00 94.06 98 LEU A CA 1
ATOM 773 C C . LEU A 1 98 ? 21.732 4.479 -15.122 1.00 94.06 98 LEU A C 1
ATOM 775 O O . LEU A 1 98 ? 22.252 5.591 -15.086 1.00 94.06 98 LEU A O 1
ATOM 779 N N . LYS A 1 99 ? 22.071 3.515 -14.263 1.00 94.06 99 LYS A N 1
ATOM 780 C CA . LYS A 1 99 ? 23.070 3.713 -13.211 1.00 94.06 99 LYS A CA 1
ATOM 781 C C . LYS A 1 99 ? 24.460 3.972 -13.795 1.00 94.06 99 LYS A C 1
ATOM 783 O O . LYS A 1 99 ? 25.161 4.859 -13.313 1.00 94.06 99 LYS A O 1
ATOM 788 N N . ALA A 1 100 ? 24.836 3.259 -14.858 1.00 93.38 100 ALA A N 1
ATOM 789 C CA . ALA A 1 100 ? 26.088 3.503 -15.571 1.00 93.38 100 ALA A CA 1
ATOM 790 C C . ALA A 1 100 ? 26.110 4.888 -16.243 1.00 93.38 100 ALA A C 1
ATOM 792 O O . ALA A 1 100 ? 27.109 5.603 -16.150 1.00 93.38 100 ALA A O 1
ATOM 793 N N . GLU A 1 101 ? 25.001 5.292 -16.864 1.00 89.81 101 GLU A N 1
ATOM 794 C CA . GLU A 1 101 ? 24.884 6.595 -17.520 1.00 89.81 101 GLU A CA 1
ATOM 795 C C . GLU A 1 101 ? 24.896 7.754 -16.515 1.00 89.81 101 GLU A C 1
ATOM 797 O O . GLU A 1 101 ? 25.577 8.751 -16.737 1.00 89.81 101 GLU A O 1
ATOM 802 N N . VAL A 1 102 ? 24.238 7.611 -15.361 1.00 88.38 102 VAL A N 1
ATOM 803 C CA . VAL A 1 102 ? 24.294 8.599 -14.270 1.00 88.38 102 VAL A CA 1
ATOM 804 C C . VAL A 1 102 ? 25.725 8.785 -13.771 1.00 88.38 102 VAL A C 1
ATOM 806 O O . VAL A 1 102 ? 26.174 9.918 -13.608 1.00 88.38 102 VAL A O 1
ATOM 809 N N . GLU A 1 103 ? 26.474 7.703 -13.556 1.00 87.94 103 GLU A N 1
ATOM 810 C CA . GLU A 1 103 ? 27.876 7.799 -13.134 1.00 87.94 103 GLU A CA 1
ATOM 811 C C . GLU A 1 103 ? 28.767 8.415 -14.222 1.00 87.94 103 GLU A C 1
ATOM 813 O O . GLU A 1 103 ? 29.662 9.210 -13.921 1.00 87.94 103 GLU A O 1
ATOM 818 N N . ARG A 1 104 ? 28.494 8.124 -15.500 1.00 88.81 104 ARG A N 1
ATOM 819 C CA . ARG A 1 104 ? 29.164 8.780 -16.628 1.00 88.81 104 ARG A CA 1
ATOM 820 C C . ARG A 1 104 ? 28.867 10.278 -16.652 1.00 88.81 104 ARG A C 1
ATOM 822 O O . ARG A 1 104 ? 29.796 11.066 -16.795 1.00 88.81 104 ARG A O 1
ATOM 829 N N . LEU A 1 105 ? 27.610 10.678 -16.479 1.00 83.88 105 LEU A N 1
ATOM 830 C CA . LEU A 1 105 ? 27.187 12.079 -16.459 1.00 83.88 105 LEU A CA 1
ATOM 831 C C . LEU A 1 105 ? 27.743 12.834 -15.250 1.00 83.88 105 LEU A C 1
ATOM 833 O O . LEU A 1 105 ? 28.155 13.976 -15.406 1.00 83.88 105 LEU A O 1
ATOM 837 N N . LYS A 1 106 ? 27.853 12.204 -14.076 1.00 79.94 106 LYS A N 1
ATOM 838 C CA . LYS A 1 106 ? 28.545 12.799 -12.919 1.00 79.94 106 LYS A CA 1
ATOM 839 C C . LYS A 1 106 ? 30.023 13.063 -13.198 1.00 79.94 106 LYS A C 1
ATOM 841 O O . LYS A 1 106 ? 30.541 14.085 -12.770 1.00 79.94 106 LYS A O 1
ATOM 846 N N . LYS A 1 107 ? 30.699 12.161 -13.919 1.00 75.31 107 LYS A N 1
ATOM 847 C CA . LYS A 1 107 ? 32.108 12.332 -14.316 1.00 75.31 107 LYS A CA 1
ATOM 848 C C . LYS A 1 107 ? 32.283 13.332 -15.462 1.00 75.31 107 LYS A C 1
ATOM 850 O O . LYS A 1 107 ? 33.282 14.040 -15.500 1.00 75.31 107 LYS A O 1
ATOM 855 N N . ALA A 1 108 ? 31.334 13.367 -16.400 1.00 70.25 108 ALA A N 1
ATOM 856 C CA . ALA A 1 108 ? 31.345 14.251 -17.566 1.00 70.25 108 ALA A CA 1
ATOM 857 C C . ALA A 1 108 ? 30.852 15.669 -17.244 1.00 70.25 108 ALA A C 1
ATOM 859 O O . ALA A 1 108 ? 31.218 16.621 -17.932 1.00 70.25 108 ALA A O 1
ATOM 860 N N . SER A 1 109 ? 30.053 15.826 -16.189 1.00 61.66 109 SER A N 1
ATOM 861 C CA . SER A 1 109 ? 29.798 17.119 -15.580 1.00 61.66 109 SER A CA 1
ATOM 862 C C . SER A 1 109 ? 31.092 17.565 -14.913 1.00 61.66 109 SER A C 1
ATOM 864 O O . SER A 1 109 ? 31.359 17.237 -13.758 1.00 61.66 109 SER A O 1
ATOM 866 N N . ALA A 1 110 ? 31.905 18.329 -15.644 1.00 59.34 110 ALA A N 1
ATOM 867 C CA . ALA A 1 110 ? 32.955 19.127 -15.032 1.00 59.34 110 ALA A CA 1
ATOM 868 C C . ALA A 1 110 ? 32.355 19.862 -13.816 1.00 59.34 110 ALA A C 1
ATOM 870 O O . ALA A 1 110 ? 31.188 20.282 -13.885 1.00 59.34 110 ALA A O 1
ATOM 871 N N . PRO A 1 111 ? 33.102 20.046 -12.706 1.00 60.44 111 PRO A N 1
ATOM 872 C CA . PRO A 1 111 ? 32.673 21.002 -11.699 1.00 60.44 111 PRO A CA 1
ATOM 873 C C . PRO A 1 111 ? 32.362 22.284 -12.467 1.00 60.44 111 PRO A C 1
ATOM 875 O O . PRO A 1 111 ? 33.142 22.672 -13.336 1.00 60.44 111 PRO A O 1
ATOM 878 N N . ASN A 1 112 ? 31.196 22.885 -12.254 1.00 62.22 112 ASN A N 1
ATOM 879 C CA . ASN A 1 112 ? 30.811 24.107 -12.950 1.00 62.22 112 ASN A CA 1
ATOM 880 C C . ASN A 1 112 ? 31.685 25.259 -12.420 1.00 62.22 112 ASN A C 1
ATOM 882 O O . ASN A 1 112 ? 31.230 26.104 -11.656 1.00 62.22 112 ASN A O 1
ATOM 886 N N . VAL A 1 113 ? 32.980 25.230 -12.756 1.00 60.34 113 VAL A N 1
ATOM 887 C CA . VAL A 1 113 ? 34.034 26.110 -12.247 1.00 60.34 113 VAL A CA 1
ATOM 888 C C . VAL A 1 113 ? 33.681 27.546 -12.613 1.00 60.34 113 VAL A C 1
ATOM 890 O O . VAL A 1 113 ? 33.806 28.441 -11.791 1.00 60.34 113 VAL A O 1
ATOM 893 N N . VAL A 1 114 ? 33.123 27.771 -13.805 1.00 60.34 114 VAL A N 1
ATOM 894 C CA . VAL A 1 114 ? 32.709 29.105 -14.261 1.00 60.34 114 VAL A CA 1
ATOM 895 C C . VAL A 1 114 ? 31.524 29.648 -13.453 1.00 60.34 114 VAL A C 1
ATOM 897 O O . VAL A 1 114 ? 31.542 30.818 -13.071 1.00 60.34 114 VAL A O 1
ATOM 900 N N . GLY A 1 115 ? 30.507 28.826 -13.166 1.00 62.78 115 GLY A N 1
ATOM 901 C CA . GLY A 1 115 ? 29.369 29.225 -12.332 1.00 62.78 115 GLY A CA 1
ATOM 902 C C . GLY A 1 115 ? 29.772 29.490 -10.880 1.00 62.78 115 GLY A C 1
ATOM 903 O O . GLY A 1 115 ? 29.399 30.520 -10.318 1.00 62.78 115 GLY A O 1
ATOM 904 N N . ARG A 1 116 ? 30.606 28.612 -10.307 1.00 66.06 116 ARG A N 1
ATOM 905 C CA . ARG A 1 116 ? 31.118 28.749 -8.935 1.00 66.06 116 ARG A CA 1
ATOM 906 C C . ARG A 1 116 ? 31.996 29.994 -8.781 1.00 66.06 116 ARG A C 1
ATOM 908 O O . ARG A 1 116 ? 31.800 30.752 -7.841 1.00 66.06 116 ARG A O 1
ATOM 915 N N . ASN A 1 117 ? 32.859 30.278 -9.760 1.00 72.06 117 ASN A N 1
ATOM 916 C CA . ASN A 1 117 ? 33.721 31.463 -9.754 1.00 72.06 117 ASN A CA 1
ATOM 917 C C . ASN A 1 117 ? 32.925 32.778 -9.816 1.00 72.06 117 ASN A C 1
ATOM 919 O O . ASN A 1 117 ? 33.288 33.745 -9.152 1.00 72.06 117 ASN A O 1
ATOM 923 N N . LYS A 1 118 ? 31.833 32.837 -10.593 1.00 75.38 118 LYS A N 1
ATOM 924 C CA . LYS A 1 118 ? 30.958 34.025 -10.639 1.00 75.38 118 LYS A CA 1
ATOM 925 C C . LYS A 1 118 ? 30.213 34.230 -9.323 1.00 75.38 118 LYS A C 1
ATOM 927 O O . LYS A 1 118 ? 30.069 35.362 -8.874 1.00 75.38 118 LYS A O 1
ATOM 932 N N . LEU A 1 119 ? 29.765 33.143 -8.703 1.00 76.06 119 LEU A N 1
ATOM 933 C CA . LEU A 1 119 ? 29.063 33.193 -7.427 1.00 76.06 119 LEU A CA 1
ATOM 934 C C . LEU A 1 119 ? 29.999 33.631 -6.289 1.00 76.06 119 LEU A C 1
ATOM 936 O O . LEU A 1 119 ? 29.644 34.503 -5.504 1.00 76.06 119 LEU A O 1
ATOM 940 N N . GLU A 1 120 ? 31.235 33.130 -6.274 1.00 78.56 120 GLU A N 1
ATOM 941 C CA . GLU A 1 120 ? 32.269 33.568 -5.332 1.00 78.56 120 GLU A CA 1
ATOM 942 C C . GLU A 1 120 ? 32.629 35.054 -5.517 1.00 78.56 120 GLU A C 1
ATOM 944 O O . GLU A 1 120 ? 32.803 35.781 -4.540 1.00 78.56 120 GLU A O 1
ATOM 949 N N . GLN A 1 121 ? 32.670 35.548 -6.761 1.00 80.38 121 GLN A N 1
ATOM 950 C CA . GLN A 1 121 ? 32.850 36.980 -7.033 1.00 80.38 121 GLN A CA 1
ATOM 951 C C . GLN A 1 121 ? 31.696 37.827 -6.484 1.00 80.38 121 GLN A C 1
ATOM 953 O O . GLN A 1 121 ? 31.946 38.878 -5.895 1.00 80.38 121 GLN A O 1
ATOM 958 N N . VAL A 1 122 ? 30.447 37.376 -6.628 1.00 81.69 122 VAL A N 1
ATOM 959 C CA . VAL A 1 122 ? 29.279 38.070 -6.060 1.00 81.69 122 VAL A CA 1
ATOM 960 C C . VAL A 1 122 ? 29.354 38.104 -4.534 1.00 81.69 122 VAL A C 1
ATOM 962 O O . VAL A 1 122 ? 29.132 39.162 -3.951 1.00 81.69 122 VAL A O 1
ATOM 965 N N . VAL A 1 123 ? 29.735 36.999 -3.885 1.00 83.44 123 VAL A N 1
ATOM 966 C CA . VAL A 1 123 ? 29.924 36.958 -2.424 1.00 83.44 123 VAL A CA 1
ATOM 967 C C . VAL A 1 123 ? 30.964 37.987 -1.979 1.00 83.44 123 VAL A C 1
ATOM 969 O O . VAL A 1 123 ? 30.674 38.781 -1.088 1.00 83.44 123 VAL A O 1
ATOM 972 N N . ARG A 1 124 ? 32.123 38.057 -2.647 1.00 84.50 124 ARG A N 1
ATOM 973 C CA . ARG A 1 124 ? 33.175 39.042 -2.327 1.00 84.50 124 ARG A CA 1
ATOM 974 C C . ARG A 1 124 ? 32.713 40.490 -2.513 1.00 84.50 124 ARG A C 1
ATOM 976 O O . ARG A 1 124 ? 33.066 41.360 -1.719 1.00 84.50 124 ARG A O 1
ATOM 983 N N . LEU A 1 125 ? 31.922 40.765 -3.553 1.00 86.25 125 LEU A N 1
ATOM 984 C CA . LEU A 1 125 ? 31.353 42.097 -3.780 1.00 86.25 125 LEU A CA 1
ATOM 985 C C . LEU A 1 125 ? 30.363 42.483 -2.679 1.00 86.25 125 LEU A C 1
ATOM 987 O O . LEU A 1 125 ? 30.391 43.623 -2.221 1.00 86.25 125 LEU A O 1
ATOM 991 N N . LEU A 1 126 ? 29.522 41.544 -2.238 1.00 84.00 126 LEU A N 1
ATOM 992 C CA . LEU A 1 126 ? 28.575 41.772 -1.148 1.00 84.00 126 LEU A CA 1
ATOM 993 C C . LEU A 1 126 ? 29.302 41.977 0.184 1.00 84.00 126 LEU A C 1
ATOM 995 O O . LEU A 1 126 ? 28.961 42.904 0.906 1.00 84.00 126 LEU A O 1
ATOM 999 N N . GLU A 1 127 ? 30.332 41.187 0.491 1.00 83.31 127 GLU A N 1
ATOM 1000 C CA . GLU A 1 127 ? 31.159 41.384 1.691 1.00 83.31 127 GLU A CA 1
ATOM 1001 C C . GLU A 1 127 ? 31.776 42.784 1.737 1.00 83.31 127 GLU A C 1
ATOM 1003 O O . GLU A 1 127 ? 31.733 43.442 2.773 1.00 83.31 127 GLU A O 1
ATOM 1008 N N . ASN A 1 128 ? 32.299 43.266 0.607 1.00 85.44 128 ASN A N 1
ATOM 1009 C CA . ASN A 1 128 ? 32.859 44.609 0.521 1.00 85.44 128 ASN A CA 1
ATOM 1010 C C . ASN A 1 128 ? 31.772 45.696 0.618 1.00 85.44 128 ASN A C 1
ATOM 1012 O O . ASN A 1 128 ? 31.937 46.681 1.332 1.00 85.44 128 ASN A O 1
ATOM 1016 N N . ALA A 1 1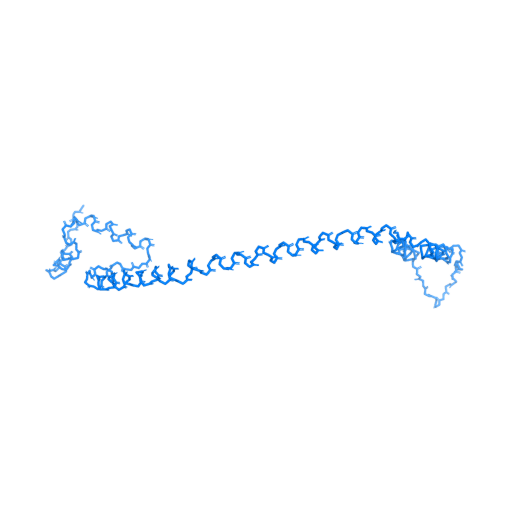29 ? 30.641 45.528 -0.072 1.00 81.38 129 ALA A N 1
ATOM 1017 C CA . ALA A 1 129 ? 29.549 46.503 -0.062 1.00 81.38 129 ALA A CA 1
ATOM 1018 C C . ALA A 1 129 ? 28.860 46.615 1.309 1.00 81.38 129 ALA A C 1
ATOM 1020 O O . ALA A 1 129 ? 28.419 47.699 1.684 1.00 81.38 129 ALA A O 1
ATOM 1021 N N . PHE A 1 130 ? 28.785 45.509 2.052 1.00 80.62 130 PHE A N 1
ATOM 1022 C CA . PHE A 1 130 ? 28.172 45.442 3.376 1.00 80.62 130 PHE A CA 1
ATOM 1023 C C . PHE A 1 130 ? 29.170 45.610 4.534 1.00 80.62 130 PHE A C 1
ATOM 1025 O O . PHE A 1 130 ? 28.772 45.458 5.691 1.00 80.62 130 PHE A O 1
ATOM 1032 N N . ASP A 1 131 ? 30.432 45.976 4.273 1.00 80.69 131 ASP A N 1
ATOM 1033 C CA . ASP A 1 131 ? 31.355 46.369 5.343 1.00 80.69 131 ASP A CA 1
ATOM 1034 C C . ASP A 1 131 ? 30.798 47.606 6.063 1.00 80.69 131 ASP A C 1
ATOM 1036 O O . ASP A 1 131 ? 30.571 48.658 5.462 1.00 80.69 131 ASP A O 1
ATOM 1040 N N . GLN A 1 132 ? 30.602 47.485 7.378 1.00 71.06 132 GLN A N 1
ATOM 1041 C CA . GLN A 1 132 ? 30.095 48.545 8.250 1.00 71.06 132 GLN A CA 1
ATOM 1042 C C . GLN A 1 132 ? 30.889 49.855 8.110 1.00 71.06 132 GLN A C 1
ATOM 1044 O O . GLN A 1 132 ? 30.325 50.934 8.281 1.00 71.06 132 GLN A O 1
ATOM 1049 N N . LYS A 1 133 ? 32.181 49.779 7.757 1.00 79.56 133 LYS A N 1
ATOM 1050 C CA . LYS A 1 133 ? 33.053 50.942 7.522 1.00 79.56 133 LYS A CA 1
ATOM 1051 C C . LYS A 1 133 ? 32.643 51.774 6.305 1.00 79.56 133 LYS A C 1
ATOM 1053 O O . LYS A 1 133 ? 32.958 52.961 6.262 1.00 79.56 133 LYS A O 1
ATOM 1058 N N . ASN A 1 134 ? 31.950 51.169 5.341 1.00 77.19 134 ASN A N 1
ATOM 1059 C CA . ASN A 1 134 ? 31.483 51.833 4.124 1.00 77.19 134 ASN A CA 1
ATOM 1060 C C . A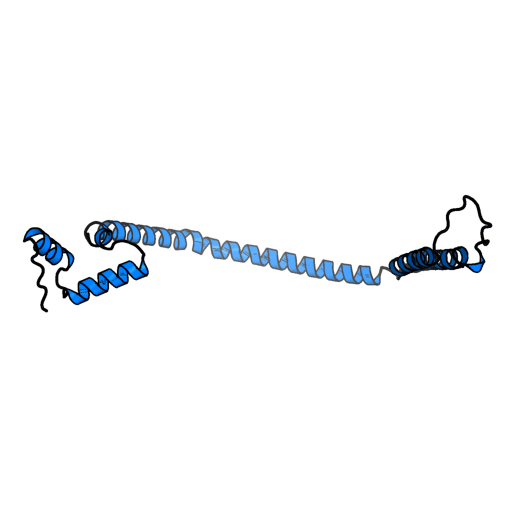SN A 1 134 ? 30.145 52.562 4.325 1.00 77.19 134 ASN A C 1
ATOM 1062 O O . ASN A 1 134 ? 29.758 53.381 3.488 1.00 77.19 134 ASN A O 1
ATOM 1066 N N . PHE A 1 135 ? 29.455 52.330 5.446 1.00 76.62 135 PHE A N 1
ATOM 1067 C CA . PHE A 1 135 ? 28.228 53.044 5.783 1.00 76.62 135 PHE A CA 1
ATOM 1068 C C . PHE A 1 135 ? 28.545 54.338 6.529 1.00 76.62 135 PHE A C 1
ATOM 1070 O O . PHE A 1 135 ? 29.219 54.354 7.562 1.00 76.62 135 PHE A O 1
ATOM 1077 N N . LYS A 1 136 ? 28.016 55.454 6.021 1.00 73.44 136 LYS A N 1
ATOM 1078 C CA . LYS A 1 136 ? 28.064 56.732 6.734 1.00 73.44 136 LYS A CA 1
ATOM 1079 C C . LYS A 1 136 ? 27.201 56.629 7.991 1.00 73.44 136 LYS A C 1
ATOM 1081 O O . LYS A 1 136 ? 26.073 56.146 7.931 1.00 73.44 136 LYS A O 1
ATOM 1086 N N . LYS A 1 137 ? 27.714 57.106 9.127 1.00 70.31 137 LYS A N 1
ATOM 1087 C CA . LYS A 1 137 ? 26.904 57.251 10.342 1.00 70.31 137 LYS A CA 1
ATOM 1088 C C . LYS A 1 137 ? 25.865 58.342 10.081 1.00 70.31 137 LYS A C 1
ATOM 1090 O O . LYS A 1 137 ? 26.248 59.483 9.841 1.00 70.31 137 LYS A O 1
ATOM 1095 N N . ALA A 1 138 ? 24.585 57.982 10.080 1.00 67.25 138 ALA A N 1
ATOM 1096 C CA . ALA A 1 138 ? 23.504 58.943 9.896 1.00 67.25 138 ALA A CA 1
ATOM 1097 C C . ALA A 1 138 ? 23.431 59.905 11.095 1.00 67.25 138 ALA A C 1
ATOM 1099 O O . ALA A 1 138 ? 23.544 59.480 12.250 1.00 67.25 138 ALA A O 1
ATOM 1100 N N . GLU A 1 139 ? 23.247 61.199 10.827 1.00 65.69 139 GLU A N 1
ATOM 1101 C CA . GLU A 1 139 ? 22.860 62.170 11.854 1.00 65.69 139 GLU A CA 1
ATOM 1102 C C . GLU A 1 139 ? 21.372 61.982 12.195 1.00 65.69 139 GLU A C 1
ATOM 1104 O O . GLU A 1 139 ? 20.601 61.465 11.389 1.00 65.69 139 GLU A O 1
ATOM 1109 N N . LYS A 1 140 ? 20.951 62.342 13.416 1.00 60.94 140 LYS A N 1
ATOM 1110 C CA . LYS A 1 140 ? 19.569 62.113 13.879 1.00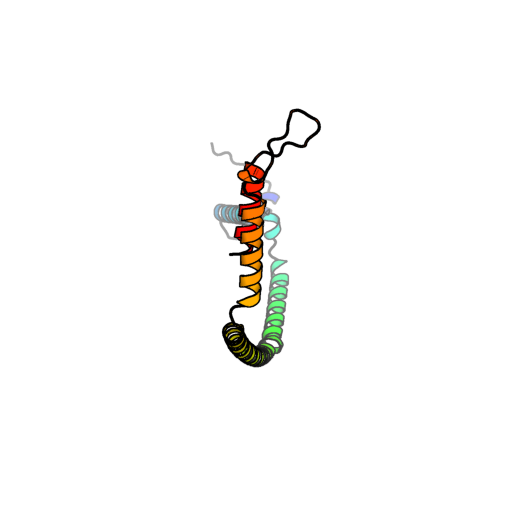 60.94 140 LYS A CA 1
ATOM 1111 C C . LYS A 1 140 ? 18.556 62.775 12.927 1.00 60.94 140 LYS A C 1
ATOM 1113 O O . LYS A 1 140 ? 18.459 63.997 12.888 1.00 60.94 140 LYS A O 1
ATOM 1118 N N . GLY A 1 141 ? 17.774 61.955 12.225 1.00 67.81 141 GLY A N 1
ATOM 1119 C CA . GLY A 1 141 ? 16.765 62.353 11.239 1.00 67.81 141 GLY A CA 1
ATOM 1120 C C . GLY A 1 141 ? 15.964 61.147 10.729 1.00 67.81 141 GLY A C 1
ATOM 1121 O O . GLY A 1 141 ? 16.099 60.052 11.272 1.00 67.81 141 GLY A O 1
ATOM 1122 N N . THR A 1 142 ? 15.124 61.344 9.704 1.00 58.31 142 THR A N 1
ATOM 1123 C CA . THR A 1 142 ? 14.170 60.370 9.115 1.00 58.31 142 THR A CA 1
ATOM 1124 C C . THR A 1 142 ? 14.815 59.201 8.352 1.00 58.31 142 THR A C 1
ATOM 1126 O O . THR A 1 142 ? 14.231 58.685 7.400 1.00 58.31 142 THR A O 1
ATOM 1129 N N . ASP A 1 143 ? 16.014 58.785 8.741 1.00 67.31 143 ASP A N 1
ATOM 1130 C CA . ASP A 1 143 ? 16.706 57.654 8.135 1.00 67.31 143 ASP A CA 1
ATOM 1131 C C . ASP A 1 143 ? 16.305 56.343 8.821 1.00 67.31 143 ASP A C 1
ATOM 1133 O O . ASP A 1 143 ? 16.077 56.277 10.032 1.00 67.31 143 ASP A O 1
ATOM 1137 N N . TYR A 1 144 ? 16.213 55.271 8.036 1.00 67.00 144 TYR A N 1
ATOM 1138 C CA . TYR A 1 144 ? 15.908 53.940 8.552 1.00 67.00 144 TYR A CA 1
ATOM 1139 C C . TYR A 1 144 ? 17.169 53.306 9.144 1.00 67.00 144 TYR A C 1
ATOM 1141 O O . TYR A 1 144 ? 18.123 52.993 8.433 1.00 67.00 144 TYR A O 1
ATOM 1149 N N . PHE A 1 145 ? 17.159 53.080 10.456 1.00 70.19 145 PHE A N 1
ATOM 1150 C CA . PHE A 1 145 ? 18.253 52.422 11.164 1.00 70.19 145 PHE A CA 1
ATOM 1151 C C . PHE A 1 145 ? 18.076 50.903 11.117 1.00 70.19 145 PHE A C 1
ATOM 1153 O O . PHE A 1 145 ? 17.131 50.357 11.685 1.00 70.19 145 PHE A O 1
ATOM 1160 N N . VAL A 1 146 ? 19.008 50.210 10.465 1.00 72.38 146 VAL A N 1
ATOM 1161 C CA . VAL A 1 146 ? 19.070 48.743 10.453 1.00 72.38 146 VAL A CA 1
ATOM 1162 C C . VAL A 1 146 ? 20.181 48.297 11.395 1.00 72.38 146 VAL A C 1
ATOM 1164 O O . VAL A 1 146 ? 21.315 48.762 11.292 1.00 72.38 146 VAL A O 1
ATOM 1167 N N . ALA A 1 147 ? 19.863 47.397 12.330 1.00 79.00 147 ALA A N 1
ATOM 1168 C CA . ALA A 1 147 ? 20.872 46.852 13.230 1.00 79.00 147 ALA A CA 1
ATOM 1169 C C . ALA A 1 147 ? 21.906 46.025 12.435 1.00 79.00 147 ALA A C 1
ATOM 1171 O O . ALA A 1 147 ? 21.503 45.225 11.584 1.00 79.00 147 ALA A O 1
ATOM 1172 N N . PRO A 1 148 ? 23.215 46.147 12.724 1.00 77.94 148 PRO A N 1
ATOM 1173 C CA . PRO A 1 148 ? 24.255 45.495 11.924 1.00 77.94 148 PRO A CA 1
ATOM 1174 C C . PRO A 1 148 ? 24.123 43.966 11.817 1.00 77.94 148 PRO A C 1
ATOM 1176 O O . PRO A 1 148 ? 24.440 43.388 10.780 1.00 77.94 148 PRO A O 1
ATOM 1179 N N . VAL A 1 149 ? 23.546 43.328 12.840 1.00 82.31 149 VAL A N 1
ATOM 1180 C CA . VAL A 1 149 ? 23.262 41.882 12.877 1.00 82.31 149 VAL A CA 1
ATOM 1181 C C . VAL A 1 149 ? 22.407 41.396 11.697 1.00 82.31 149 VAL A C 1
ATOM 1183 O O . VAL A 1 149 ? 22.564 40.266 11.239 1.00 82.31 149 VAL A O 1
ATOM 1186 N N . TYR A 1 150 ? 21.519 42.237 11.155 1.00 83.19 150 TYR A N 1
ATOM 1187 C CA . TYR A 1 150 ? 20.688 41.855 10.011 1.00 83.19 150 TYR A CA 1
ATOM 1188 C C . TYR A 1 150 ? 21.499 41.760 8.713 1.00 83.19 150 TYR A C 1
ATOM 1190 O O . TYR A 1 150 ? 21.218 40.894 7.885 1.00 83.19 150 TYR A O 1
ATOM 1198 N N . LEU A 1 151 ? 22.526 42.601 8.552 1.00 81.12 151 LEU A N 1
ATOM 1199 C CA . LEU A 1 151 ? 23.444 42.537 7.411 1.00 81.12 151 LEU A CA 1
ATOM 1200 C C . LEU A 1 151 ? 24.348 41.305 7.510 1.00 81.12 151 LEU A C 1
ATOM 1202 O O . LEU A 1 151 ? 24.535 40.591 6.526 1.00 81.12 151 LEU A O 1
ATOM 1206 N N . GLU A 1 152 ? 24.841 41.004 8.711 1.00 81.75 152 GLU A N 1
ATOM 1207 C CA . GLU A 1 152 ? 25.642 39.804 8.978 1.00 81.75 152 GLU A CA 1
ATOM 1208 C C . GLU A 1 152 ? 24.850 38.520 8.697 1.00 81.75 152 GLU A C 1
ATOM 1210 O O . GLU A 1 152 ? 25.349 37.603 8.044 1.00 81.75 152 GLU A O 1
ATOM 1215 N N . MET A 1 153 ? 23.583 38.475 9.114 1.00 86.75 153 MET A N 1
ATOM 1216 C CA . MET A 1 153 ? 22.707 37.329 8.874 1.00 86.75 153 MET A CA 1
ATOM 1217 C C . MET A 1 153 ? 22.334 37.168 7.393 1.00 86.75 153 MET A C 1
ATOM 1219 O O . MET A 1 153 ? 22.225 36.041 6.906 1.00 86.75 153 MET A O 1
ATOM 1223 N N . LEU A 1 154 ? 22.179 38.270 6.652 1.00 82.62 154 LEU A N 1
ATOM 1224 C CA . LEU A 1 154 ? 21.997 38.230 5.200 1.00 82.62 154 LEU A CA 1
ATOM 1225 C C . LEU A 1 154 ? 23.239 37.654 4.505 1.00 82.62 154 LEU A C 1
ATOM 1227 O O . LEU A 1 154 ? 23.112 36.743 3.688 1.00 82.62 154 LEU A O 1
ATOM 1231 N N . LEU A 1 155 ? 24.434 38.132 4.866 1.00 83.25 155 LEU A N 1
ATOM 1232 C CA . LEU A 1 155 ? 25.699 37.619 4.331 1.00 83.25 155 LEU A CA 1
ATOM 1233 C C . LEU A 1 155 ? 25.894 36.131 4.647 1.00 83.25 155 LEU A C 1
ATOM 1235 O O . LEU A 1 155 ? 26.319 35.375 3.775 1.00 83.25 155 LEU A O 1
ATOM 1239 N N . TYR A 1 156 ? 25.546 35.698 5.861 1.00 85.00 156 TYR A N 1
ATOM 1240 C CA . TYR A 1 156 ? 25.596 34.290 6.254 1.00 85.00 156 TYR A CA 1
ATOM 1241 C C . TYR A 1 156 ? 24.712 33.416 5.356 1.00 85.00 156 TYR A C 1
ATOM 1243 O O . TYR A 1 156 ? 25.196 32.442 4.780 1.00 85.00 156 TYR A O 1
ATOM 1251 N N . LYS A 1 157 ? 23.445 33.805 5.156 1.00 83.88 157 LYS A N 1
ATOM 1252 C CA . LYS A 1 157 ? 22.514 33.061 4.290 1.00 83.88 157 LYS A CA 1
ATOM 1253 C C . LYS A 1 157 ? 22.981 33.002 2.840 1.00 83.88 157 LYS A C 1
ATOM 1255 O O . LYS A 1 157 ? 22.839 31.974 2.187 1.00 83.88 157 LYS A O 1
ATOM 1260 N N . VAL A 1 158 ? 23.556 34.090 2.327 1.00 80.88 158 VAL A N 1
ATOM 1261 C CA . VAL A 1 158 ? 24.114 34.106 0.969 1.00 80.88 158 VAL A CA 1
ATOM 1262 C C . VAL A 1 158 ? 25.284 33.122 0.857 1.00 80.88 158 VAL A C 1
ATOM 1264 O O . VAL A 1 158 ? 25.331 32.361 -0.104 1.00 80.88 158 VAL A O 1
ATOM 1267 N N . LYS A 1 159 ? 26.187 33.062 1.843 1.00 79.31 159 LYS A N 1
ATOM 1268 C CA . LYS A 1 159 ? 27.318 32.113 1.851 1.00 79.31 159 LYS A CA 1
ATOM 1269 C C . LYS A 1 159 ? 26.883 30.650 1.924 1.00 79.31 159 LYS A C 1
ATOM 1271 O O . LYS A 1 159 ? 27.483 29.812 1.256 1.00 79.31 159 LYS A O 1
ATOM 1276 N N . GLU A 1 160 ? 25.841 30.359 2.697 1.00 80.00 160 GLU A N 1
ATOM 1277 C CA . GLU A 1 160 ? 25.255 29.019 2.803 1.00 80.00 160 GLU A CA 1
ATOM 1278 C C . GLU A 1 160 ? 24.754 28.514 1.440 1.00 80.00 160 GLU A C 1
ATOM 1280 O O . GLU A 1 160 ? 25.051 27.391 1.053 1.00 80.00 160 GLU A O 1
ATOM 1285 N N . ILE A 1 161 ? 24.088 29.373 0.660 1.00 74.31 161 ILE A N 1
ATOM 1286 C CA . ILE A 1 161 ? 23.589 29.037 -0.687 1.00 74.31 161 ILE A CA 1
ATOM 1287 C C . ILE A 1 161 ? 24.736 28.809 -1.690 1.00 74.31 161 ILE A C 1
ATOM 1289 O O . ILE A 1 161 ? 24.567 28.104 -2.684 1.00 74.31 161 ILE A O 1
ATOM 1293 N N . CYS A 1 162 ? 25.897 29.424 -1.456 1.00 66.31 162 CYS A N 1
ATOM 1294 C CA . CYS A 1 162 ? 27.041 29.380 -2.369 1.00 66.31 162 CYS A CA 1
ATOM 1295 C C . CYS A 1 162 ? 28.043 28.245 -2.082 1.00 66.31 162 CYS A C 1
ATOM 1297 O O . CYS A 1 162 ? 28.977 28.071 -2.873 1.00 66.31 162 CYS A O 1
ATOM 1299 N N . SER A 1 163 ? 27.881 27.517 -0.970 1.00 62.22 163 SER A N 1
ATOM 1300 C CA . SER A 1 163 ? 28.777 26.435 -0.522 1.00 62.22 163 SER A CA 1
ATOM 1301 C C . SER A 1 163 ? 28.431 25.105 -1.189 1.00 62.22 163 SER A C 1
ATOM 1303 O O . SER A 1 163 ? 29.347 24.503 -1.810 1.00 62.22 163 SER A O 1
#

pLDDT: mean 77.05, std 11.59, range [41.03, 94.69]

InterPro domains:
  IPR048012 Mobilization protein BfmA-like, N-terminal domain [NF041200] (3-76)

Radius of gyration: 43.82 Å; chains: 1; bounding box: 76×100×72 Å